Protein AF-A0A847LFE9-F1 (afdb_monomer_lite)

Structure (mmCIF, N/CA/C/O backbone):
data_AF-A0A847LFE9-F1
#
_entry.id   AF-A0A847LFE9-F1
#
loop_
_atom_site.group_PDB
_atom_site.id
_atom_site.type_symbol
_atom_site.label_atom_id
_atom_site.label_alt_id
_atom_site.label_comp_id
_atom_site.label_asym_id
_atom_site.label_entity_id
_atom_site.label_seq_id
_atom_site.pdbx_PDB_ins_code
_atom_site.Cartn_x
_atom_site.Cartn_y
_atom_site.Cartn_z
_atom_site.occupancy
_atom_site.B_iso_or_equiv
_atom_site.auth_seq_id
_atom_site.auth_comp_id
_atom_site.auth_asym_id
_atom_site.auth_atom_id
_atom_site.pdbx_PDB_model_num
ATOM 1 N N . MET A 1 1 ? 25.360 35.046 -29.224 1.00 45.38 1 MET A N 1
ATOM 2 C CA . MET A 1 1 ? 24.761 33.710 -29.400 1.00 45.38 1 MET A CA 1
ATOM 3 C C . MET A 1 1 ? 24.625 33.115 -28.006 1.00 45.38 1 MET A C 1
ATOM 5 O O . MET A 1 1 ? 25.664 32.892 -27.400 1.00 45.38 1 MET A O 1
ATOM 9 N N . PRO A 1 2 ? 23.419 32.996 -27.431 1.00 43.16 2 PRO A N 1
ATOM 10 C CA . PRO A 1 2 ? 23.241 32.306 -26.155 1.00 43.16 2 PRO A CA 1
ATOM 11 C C . PRO A 1 2 ? 23.608 30.826 -26.334 1.00 43.16 2 PRO A C 1
ATOM 13 O O . PRO A 1 2 ? 23.068 30.164 -27.219 1.00 43.16 2 PRO A O 1
ATOM 16 N N . GLU A 1 3 ? 24.566 30.335 -25.546 1.00 47.41 3 GLU A N 1
ATOM 17 C CA . GLU A 1 3 ? 24.909 28.914 -25.473 1.00 47.41 3 GLU A CA 1
ATOM 18 C C . 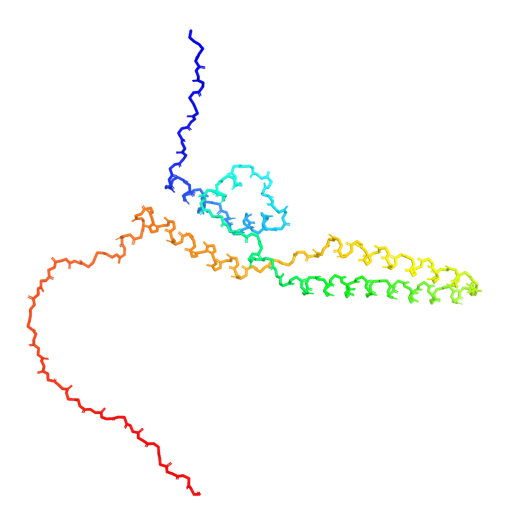GLU A 1 3 ? 23.677 28.139 -25.002 1.00 47.41 3 GLU A C 1
ATOM 20 O O . GLU A 1 3 ? 23.186 28.332 -23.891 1.00 47.41 3 GLU A O 1
ATOM 25 N N . VAL A 1 4 ? 23.144 27.283 -25.872 1.00 59.62 4 VAL A N 1
ATOM 26 C CA . VAL A 1 4 ? 22.166 26.272 -25.474 1.00 59.62 4 VAL A CA 1
ATOM 27 C C . VAL A 1 4 ? 22.927 25.283 -24.590 1.00 59.62 4 VAL A C 1
ATOM 29 O O . VAL A 1 4 ? 23.891 24.693 -25.085 1.00 59.62 4 VAL A O 1
ATOM 32 N N . PRO A 1 5 ? 22.554 25.089 -23.310 1.00 52.69 5 PRO A N 1
ATOM 33 C CA . PRO A 1 5 ? 23.187 24.076 -22.482 1.00 52.69 5 PRO A CA 1
ATOM 34 C C . PRO A 1 5 ? 22.999 22.730 -23.175 1.00 52.69 5 PRO A C 1
ATOM 36 O O . PRO A 1 5 ? 21.869 22.281 -23.377 1.00 52.69 5 PRO A O 1
ATOM 39 N N . SER A 1 6 ? 24.101 22.115 -23.598 1.00 51.09 6 SER A N 1
ATOM 40 C CA . SER A 1 6 ? 24.098 20.767 -24.147 1.00 51.09 6 SER A CA 1
ATOM 41 C C . SER A 1 6 ? 23.553 19.836 -23.070 1.00 51.09 6 SER A C 1
ATOM 43 O O . SER A 1 6 ? 24.239 19.569 -22.080 1.00 51.09 6 SER A O 1
ATOM 45 N N . LEU A 1 7 ? 22.307 19.381 -23.234 1.00 54.94 7 LEU A N 1
ATOM 46 C CA . LEU A 1 7 ? 21.778 18.283 -22.435 1.00 54.94 7 LEU A CA 1
ATOM 47 C C . LEU A 1 7 ? 22.801 17.137 -22.511 1.00 54.94 7 LEU A C 1
ATOM 49 O O . LEU A 1 7 ? 23.246 16.821 -23.621 1.00 54.94 7 LEU A O 1
ATOM 53 N N . PRO A 1 8 ? 23.198 16.530 -21.378 1.00 58.72 8 PRO A N 1
ATOM 54 C CA . PRO A 1 8 ? 24.054 15.356 -21.422 1.00 58.72 8 PRO A CA 1
ATOM 55 C C . PRO A 1 8 ? 23.403 14.298 -22.326 1.00 58.72 8 PRO A C 1
ATOM 57 O O . PRO A 1 8 ? 22.168 14.197 -22.350 1.00 58.72 8 PRO A O 1
ATOM 60 N N . PRO A 1 9 ? 24.201 13.548 -23.109 1.00 60.94 9 PRO A N 1
ATOM 61 C CA . PRO A 1 9 ? 23.669 12.536 -24.009 1.00 60.94 9 PRO A CA 1
ATOM 62 C C . PRO A 1 9 ? 22.770 11.572 -23.225 1.00 60.94 9 PRO A C 1
ATOM 64 O O . PRO A 1 9 ? 23.073 11.264 -22.067 1.00 60.94 9 PRO A O 1
ATOM 67 N N . PRO A 1 10 ? 21.648 11.118 -23.814 1.00 63.31 10 PRO A N 1
ATOM 68 C CA . PRO A 1 10 ? 20.793 10.152 -23.147 1.00 63.31 10 PRO A CA 1
ATOM 69 C C . PRO A 1 10 ? 21.637 8.918 -22.789 1.00 63.31 10 PRO A C 1
ATOM 71 O O . PRO A 1 10 ? 22.383 8.440 -23.647 1.00 63.31 10 PRO A O 1
ATOM 74 N N . PRO A 1 11 ? 21.551 8.423 -21.542 1.00 70.19 11 PRO A N 1
ATOM 75 C CA . PRO A 1 11 ? 22.360 7.300 -21.089 1.00 70.19 11 PRO A CA 1
ATOM 76 C C . PRO A 1 11 ? 22.128 6.079 -21.979 1.00 70.19 11 PRO A C 1
ATOM 78 O O . PRO A 1 11 ? 21.010 5.817 -22.450 1.00 70.19 11 PRO A O 1
ATOM 81 N N . THR A 1 12 ? 23.212 5.357 -22.243 1.00 77.50 12 THR A N 1
ATOM 82 C CA . THR A 1 12 ? 23.190 4.204 -23.139 1.00 77.50 12 THR A CA 1
ATOM 83 C C . THR A 1 12 ? 22.485 3.017 -22.481 1.00 77.50 12 THR A C 1
ATOM 85 O O . THR A 1 12 ? 22.328 2.940 -21.262 1.00 77.50 12 THR A O 1
ATOM 88 N N . LEU A 1 13 ? 22.007 2.075 -23.297 1.00 74.12 13 LEU A N 1
ATOM 89 C CA . LEU A 1 13 ? 21.271 0.907 -22.807 1.00 74.12 13 LEU A CA 1
ATOM 90 C C . LEU A 1 13 ? 22.132 0.014 -21.892 1.00 74.12 13 LEU A C 1
ATOM 92 O O . LEU A 1 13 ? 21.609 -0.552 -20.938 1.00 74.12 13 LEU A O 1
ATOM 96 N N . GLU A 1 14 ? 23.439 -0.067 -22.144 1.00 76.56 14 GLU A N 1
ATOM 97 C CA . GLU A 1 14 ? 24.395 -0.825 -21.326 1.00 76.56 14 GLU A CA 1
ATOM 98 C C . GLU A 1 14 ? 24.619 -0.179 -19.951 1.00 76.56 14 GLU A C 1
ATOM 100 O O . GLU A 1 14 ? 24.568 -0.866 -18.931 1.00 76.56 14 GLU A O 1
ATOM 105 N N . GLU A 1 15 ? 24.787 1.146 -19.901 1.00 79.06 15 GLU A N 1
ATOM 106 C CA . GLU A 1 15 ? 24.917 1.902 -18.646 1.00 79.06 15 GLU A CA 1
ATOM 107 C C . GLU A 1 15 ? 23.646 1.809 -17.795 1.00 79.06 15 GLU A C 1
ATOM 109 O O . GLU A 1 15 ? 23.714 1.634 -16.576 1.00 79.06 15 GLU A O 1
ATOM 114 N N . ASP A 1 16 ? 22.477 1.890 -18.434 1.00 79.81 16 ASP A N 1
ATOM 115 C CA . ASP A 1 16 ? 21.188 1.732 -17.767 1.00 79.81 16 ASP A CA 1
ATOM 116 C C . ASP A 1 16 ? 21.010 0.314 -17.200 1.00 79.81 16 ASP A C 1
ATOM 118 O O . ASP A 1 16 ? 20.486 0.148 -16.098 1.00 79.81 16 ASP A O 1
ATOM 122 N N . LEU A 1 17 ? 21.464 -0.712 -17.926 1.00 78.25 17 LEU A N 1
ATOM 123 C CA . LEU A 1 17 ? 21.388 -2.105 -17.490 1.00 78.25 17 LEU A CA 1
ATOM 124 C C . LEU A 1 17 ? 22.340 -2.378 -16.322 1.00 78.25 17 LEU A C 1
ATOM 126 O O . LEU A 1 17 ? 21.922 -2.967 -15.328 1.00 78.25 17 LEU A O 1
ATOM 130 N N . ALA A 1 18 ? 23.572 -1.869 -16.385 1.00 80.38 18 ALA A N 1
ATOM 131 C CA . ALA A 1 18 ? 24.524 -1.948 -15.280 1.00 80.38 18 ALA A CA 1
ATOM 132 C C . ALA A 1 18 ? 23.988 -1.250 -14.016 1.00 80.38 18 ALA A C 1
ATOM 134 O O . ALA A 1 18 ? 24.121 -1.774 -12.910 1.00 80.38 18 ALA A O 1
ATOM 135 N N . ARG A 1 19 ? 23.313 -0.099 -14.165 1.00 80.00 19 ARG A N 1
ATOM 136 C CA . ARG A 1 19 ? 22.630 0.583 -13.051 1.00 80.00 19 ARG A CA 1
ATOM 137 C C . ARG A 1 19 ? 21.441 -0.215 -12.509 1.00 80.00 19 ARG A C 1
ATOM 139 O O . ARG A 1 19 ? 21.256 -0.253 -11.295 1.00 80.00 19 ARG A O 1
ATOM 146 N N . LEU A 1 20 ? 20.654 -0.861 -13.372 1.00 78.94 20 LEU A N 1
ATOM 147 C CA . LEU A 1 20 ? 19.542 -1.730 -12.961 1.00 78.94 20 LEU A CA 1
ATOM 148 C C . LEU A 1 20 ? 20.015 -2.988 -12.221 1.00 78.94 20 LEU A C 1
ATOM 150 O O . LEU A 1 20 ? 19.314 -3.444 -11.325 1.00 78.94 20 LEU A O 1
ATOM 154 N N . GLU A 1 21 ? 21.177 -3.539 -12.575 1.00 78.44 21 GLU A N 1
ATOM 155 C CA . GLU A 1 21 ? 21.778 -4.691 -11.890 1.00 78.44 21 GLU A CA 1
ATOM 156 C C . GLU A 1 21 ? 22.463 -4.313 -10.575 1.00 78.44 21 GLU A C 1
ATOM 158 O O . GLU A 1 21 ? 22.389 -5.063 -9.603 1.00 78.44 21 GLU A O 1
ATOM 163 N N . ALA A 1 22 ? 23.112 -3.146 -10.528 1.00 81.75 22 ALA A N 1
ATOM 164 C CA . ALA A 1 22 ? 23.725 -2.621 -9.311 1.00 81.75 22 ALA A CA 1
ATOM 165 C C . ALA A 1 22 ? 22.678 -2.219 -8.257 1.00 81.75 22 ALA A C 1
ATOM 167 O O . ALA A 1 22 ? 22.953 -2.235 -7.056 1.00 81.75 22 ALA A O 1
ATOM 168 N N . MET A 1 23 ? 21.474 -1.855 -8.699 1.00 82.56 23 MET A N 1
ATOM 169 C CA . MET A 1 23 ? 20.348 -1.502 -7.843 1.00 82.56 23 MET A CA 1
ATOM 170 C C . MET A 1 23 ? 19.446 -2.714 -7.575 1.00 82.56 23 MET A C 1
ATOM 172 O O . MET A 1 23 ? 19.260 -3.590 -8.414 1.00 82.56 23 MET A O 1
ATOM 176 N N . ASN A 1 24 ? 18.775 -2.732 -6.420 1.00 83.69 24 ASN A N 1
ATOM 177 C CA . ASN A 1 24 ? 17.678 -3.670 -6.185 1.00 83.69 24 ASN A CA 1
ATOM 178 C C . ASN A 1 24 ? 16.418 -3.233 -6.961 1.00 83.69 24 ASN A C 1
ATOM 180 O O . ASN A 1 24 ? 15.494 -2.631 -6.404 1.00 83.69 24 ASN A O 1
ATOM 184 N N . TRP A 1 25 ? 16.400 -3.516 -8.266 1.00 82.25 25 TRP A N 1
ATOM 185 C CA . TRP A 1 25 ? 15.315 -3.159 -9.187 1.00 82.25 25 TRP A CA 1
ATOM 186 C C . TRP A 1 25 ? 13.946 -3.675 -8.725 1.00 82.25 25 TRP A C 1
ATOM 188 O O . TRP A 1 25 ? 12.936 -3.003 -8.945 1.00 82.25 25 TRP A O 1
ATOM 198 N N . PHE A 1 26 ? 13.897 -4.830 -8.050 1.00 83.12 26 PHE A N 1
ATOM 199 C CA . PHE A 1 26 ? 12.657 -5.415 -7.547 1.00 83.12 26 PHE A CA 1
ATOM 200 C C . PHE A 1 26 ? 12.054 -4.546 -6.440 1.00 83.12 26 PHE A C 1
ATOM 202 O O . PHE A 1 26 ? 10.904 -4.122 -6.545 1.00 83.12 26 PHE A O 1
ATOM 209 N N . GLN A 1 27 ? 12.848 -4.195 -5.423 1.00 81.25 27 GLN A N 1
ATOM 210 C CA . GLN A 1 27 ? 12.408 -3.302 -4.346 1.00 81.25 27 GLN A CA 1
ATOM 211 C C . GLN A 1 27 ? 11.997 -1.923 -4.877 1.00 81.25 27 GLN A C 1
ATOM 213 O O . GLN A 1 27 ? 10.944 -1.407 -4.498 1.00 81.25 27 GLN A O 1
ATOM 218 N N . ALA A 1 28 ? 12.769 -1.355 -5.806 1.00 81.69 28 ALA A N 1
ATOM 219 C CA . ALA A 1 28 ? 12.431 -0.080 -6.437 1.00 81.69 28 ALA A CA 1
ATOM 220 C C . ALA A 1 28 ? 11.088 -0.154 -7.197 1.00 81.69 28 ALA A C 1
ATOM 222 O O . ALA A 1 28 ? 10.232 0.723 -7.063 1.00 81.69 28 ALA A O 1
ATOM 223 N N . SER A 1 29 ? 10.843 -1.254 -7.914 1.00 81.25 29 SER A N 1
ATOM 224 C CA . SER A 1 29 ? 9.580 -1.493 -8.623 1.00 81.25 29 SER A CA 1
ATOM 225 C C . SER A 1 29 ? 8.398 -1.665 -7.662 1.00 81.25 29 SER A C 1
ATOM 227 O O . SER A 1 29 ? 7.328 -1.102 -7.894 1.00 81.25 29 SER A O 1
ATOM 229 N N . VAL A 1 30 ? 8.583 -2.366 -6.536 1.00 81.38 30 VAL A N 1
ATOM 230 C CA . VAL A 1 30 ? 7.554 -2.501 -5.487 1.00 81.38 30 VAL A CA 1
ATOM 231 C C . VAL A 1 30 ? 7.195 -1.137 -4.895 1.00 81.38 30 VAL A C 1
ATOM 233 O O . VAL A 1 30 ? 6.012 -0.830 -4.726 1.00 81.38 30 VAL A O 1
ATOM 236 N N . ILE A 1 31 ? 8.189 -0.293 -4.602 1.00 82.25 31 ILE A N 1
ATOM 237 C CA . ILE A 1 31 ? 7.968 1.057 -4.064 1.00 82.25 31 ILE A CA 1
ATOM 238 C C . ILE A 1 31 ? 7.179 1.908 -5.064 1.00 82.25 31 ILE A C 1
ATOM 240 O O . ILE A 1 31 ? 6.180 2.524 -4.676 1.00 82.25 31 ILE A O 1
ATOM 244 N N . ARG A 1 32 ? 7.571 1.883 -6.345 1.00 81.69 32 ARG A N 1
ATOM 245 C CA . ARG A 1 32 ? 6.864 2.564 -7.440 1.00 81.69 32 ARG A CA 1
ATOM 246 C C . ARG A 1 32 ? 5.413 2.092 -7.539 1.00 81.69 32 ARG A C 1
ATOM 248 O O . ARG A 1 32 ? 4.504 2.911 -7.597 1.00 81.69 32 ARG A O 1
ATOM 255 N N . ILE A 1 33 ? 5.154 0.788 -7.440 1.00 80.69 33 ILE A N 1
ATOM 256 C CA . ILE A 1 33 ? 3.791 0.241 -7.519 1.00 80.69 33 ILE A CA 1
ATOM 257 C C . ILE A 1 33 ? 2.948 0.591 -6.286 1.00 80.69 33 ILE A C 1
ATOM 259 O O . ILE A 1 33 ? 1.749 0.859 -6.406 1.00 80.69 33 ILE A O 1
ATOM 263 N N . ARG A 1 34 ? 3.540 0.638 -5.088 1.00 76.12 34 ARG A N 1
ATOM 264 C CA . ARG A 1 34 ? 2.814 1.022 -3.866 1.00 76.12 34 ARG A CA 1
ATOM 265 C C . ARG A 1 34 ? 2.468 2.509 -3.854 1.00 76.12 34 ARG A C 1
ATOM 267 O O . ARG A 1 34 ? 1.328 2.853 -3.548 1.00 76.12 34 ARG A O 1
ATOM 274 N N . ARG A 1 35 ? 3.418 3.378 -4.208 1.00 75.69 35 ARG A N 1
ATOM 275 C CA . ARG A 1 35 ? 3.274 4.842 -4.111 1.00 75.69 35 ARG A CA 1
ATOM 276 C C . ARG A 1 35 ? 2.788 5.521 -5.391 1.00 75.69 35 ARG A C 1
ATOM 278 O O . ARG A 1 35 ? 2.354 6.662 -5.332 1.00 75.69 35 ARG A O 1
ATOM 285 N N . GLY A 1 36 ? 2.831 4.833 -6.526 1.00 75.75 36 GLY A N 1
ATOM 286 C CA . GLY A 1 36 ? 2.557 5.386 -7.854 1.00 75.75 36 GLY A CA 1
ATOM 287 C C . GLY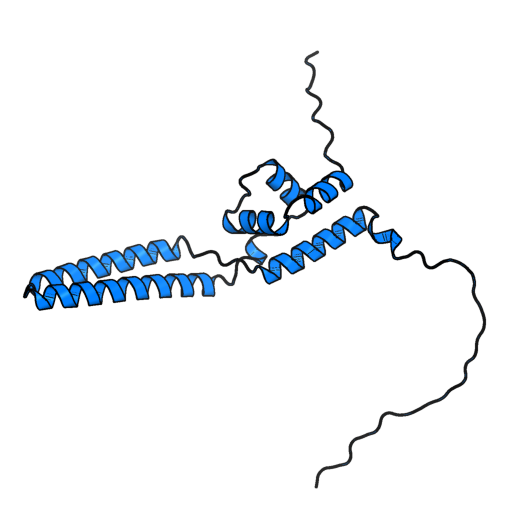 A 1 36 ? 3.792 5.995 -8.527 1.00 75.75 36 GLY A C 1
ATOM 288 O O . GLY A 1 36 ? 3.883 5.932 -9.746 1.00 75.75 36 GLY A O 1
ATOM 289 N N . VAL A 1 37 ? 4.741 6.530 -7.751 1.00 79.94 37 VAL A N 1
ATOM 290 C CA . VAL A 1 37 ? 6.001 7.125 -8.230 1.00 79.94 37 VAL A CA 1
ATOM 291 C C . VAL A 1 37 ? 7.125 6.764 -7.258 1.00 79.94 37 VAL A C 1
ATOM 293 O O . VAL A 1 37 ? 6.910 6.737 -6.039 1.00 79.94 37 VAL A O 1
ATOM 296 N N . HIS A 1 38 ? 8.317 6.465 -7.775 1.00 82.12 38 HIS A N 1
ATOM 297 C CA . HIS A 1 38 ? 9.496 6.257 -6.943 1.00 82.12 38 HIS A CA 1
ATOM 298 C C . HIS A 1 38 ? 9.985 7.595 -6.342 1.00 82.12 38 HIS A C 1
ATOM 300 O O . HIS A 1 38 ? 10.020 8.603 -7.042 1.00 82.12 38 HIS A O 1
ATOM 306 N N . PRO A 1 39 ? 10.365 7.653 -5.048 1.00 78.69 39 PRO A N 1
ATOM 307 C CA . PRO A 1 39 ? 10.792 8.902 -4.403 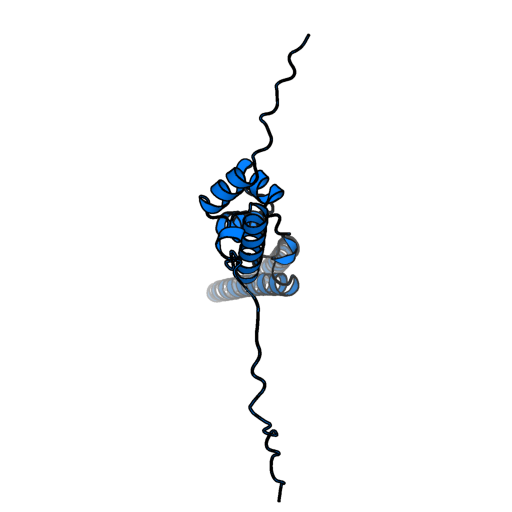1.00 78.69 39 PRO A CA 1
ATOM 308 C C . PRO A 1 39 ? 12.091 9.489 -4.975 1.00 78.69 39 PRO A C 1
ATOM 310 O O . PRO A 1 39 ? 12.337 10.681 -4.826 1.00 78.69 39 PRO A O 1
ATOM 313 N N . ASP A 1 40 ? 12.913 8.652 -5.604 1.00 83.62 40 ASP A N 1
ATOM 314 C CA . ASP A 1 40 ? 14.128 9.069 -6.301 1.00 83.62 40 ASP A CA 1
ATOM 315 C C . ASP A 1 40 ? 13.829 9.277 -7.801 1.00 83.62 40 ASP A C 1
ATOM 317 O O . ASP A 1 40 ? 13.436 8.307 -8.467 1.00 83.62 40 ASP A O 1
ATOM 321 N N . PRO A 1 41 ? 14.006 10.502 -8.336 1.00 81.38 41 PRO A N 1
ATOM 322 C CA . PRO A 1 41 ? 13.697 10.828 -9.725 1.00 81.38 41 PRO A CA 1
ATOM 323 C C . PRO A 1 41 ? 14.638 10.160 -10.734 1.00 81.38 41 PRO A C 1
ATOM 325 O O . PRO A 1 41 ? 14.220 9.908 -11.864 1.00 81.38 41 PRO A O 1
ATOM 328 N N . GLU A 1 42 ? 15.884 9.847 -10.363 1.00 81.56 42 GLU A N 1
ATOM 329 C CA . GLU A 1 42 ? 16.818 9.162 -11.263 1.00 81.56 42 GLU A CA 1
ATOM 330 C C . GLU A 1 42 ? 16.412 7.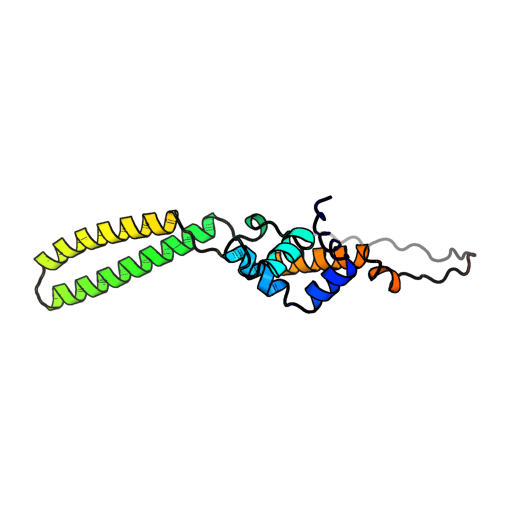700 -11.450 1.00 81.56 42 GLU A C 1
ATOM 332 O O . GLU A 1 42 ? 16.402 7.183 -12.570 1.00 81.56 42 GLU A O 1
ATOM 337 N N . ILE A 1 43 ? 16.006 7.056 -10.354 1.00 79.75 43 ILE A N 1
ATOM 338 C CA . ILE A 1 43 ? 15.491 5.685 -10.355 1.00 79.75 43 ILE A CA 1
ATOM 339 C C . ILE A 1 43 ? 14.147 5.619 -11.085 1.00 79.75 43 ILE A C 1
ATOM 341 O O . ILE A 1 43 ? 13.940 4.713 -11.889 1.00 79.75 43 ILE A O 1
ATOM 345 N N . GLU A 1 44 ? 13.249 6.585 -10.864 1.00 82.19 44 GLU A N 1
ATOM 346 C CA . GLU A 1 44 ? 11.981 6.659 -11.599 1.00 82.19 44 GLU A CA 1
ATOM 347 C C . GLU A 1 44 ? 12.224 6.812 -13.103 1.00 82.19 44 GLU A C 1
ATOM 349 O O . GLU A 1 44 ? 11.614 6.097 -13.893 1.00 82.19 44 GLU A O 1
ATOM 354 N N . ALA A 1 45 ? 13.146 7.690 -13.514 1.00 83.19 45 ALA A N 1
ATOM 355 C CA . ALA A 1 45 ? 13.482 7.875 -14.922 1.00 83.19 45 ALA A CA 1
ATOM 356 C C . ALA A 1 45 ? 14.094 6.607 -15.542 1.00 83.19 45 ALA A C 1
ATOM 358 O O . ALA A 1 45 ? 13.775 6.263 -16.680 1.00 83.19 45 ALA A O 1
ATOM 359 N N . LEU A 1 46 ? 14.949 5.893 -14.804 1.00 82.25 46 LEU A N 1
ATOM 360 C CA . LEU A 1 46 ? 15.532 4.621 -15.235 1.00 82.25 46 LEU A CA 1
ATOM 361 C C . LEU A 1 46 ? 14.455 3.535 -15.405 1.00 82.25 46 LEU A C 1
ATOM 363 O O . LEU A 1 46 ? 14.385 2.892 -16.456 1.00 82.25 46 LEU A O 1
ATOM 367 N N . LEU A 1 47 ? 13.584 3.370 -14.404 1.00 83.56 47 LEU A N 1
ATOM 368 C CA . LEU A 1 47 ? 12.469 2.421 -14.434 1.00 83.56 47 LEU A CA 1
ATOM 369 C C . LEU A 1 47 ? 11.484 2.767 -15.556 1.00 83.56 47 LEU A C 1
ATOM 371 O O . LEU A 1 47 ? 11.143 1.895 -16.342 1.00 83.56 47 LEU A O 1
ATOM 375 N N . ALA A 1 48 ? 11.088 4.029 -15.713 1.00 83.00 48 ALA A N 1
ATOM 376 C CA . ALA A 1 48 ? 10.167 4.451 -16.768 1.00 83.00 48 ALA A CA 1
ATOM 377 C C . ALA A 1 48 ? 10.740 4.257 -18.185 1.00 83.00 48 ALA A C 1
ATOM 379 O O . ALA A 1 48 ? 9.993 3.974 -19.117 1.00 83.00 48 ALA A O 1
ATOM 380 N N . ARG A 1 49 ? 12.063 4.383 -18.376 1.00 81.00 49 ARG A N 1
ATOM 381 C CA . ARG A 1 49 ? 12.697 4.188 -19.695 1.00 81.00 49 ARG A CA 1
ATOM 382 C C . ARG A 1 49 ? 12.945 2.730 -20.067 1.00 81.00 49 ARG A C 1
ATOM 384 O O . ARG A 1 49 ? 13.020 2.428 -21.260 1.00 81.00 49 ARG A O 1
ATOM 391 N N . ARG A 1 50 ? 13.214 1.863 -19.088 1.00 81.19 50 ARG A N 1
ATOM 392 C CA . ARG A 1 50 ? 13.738 0.507 -19.340 1.00 81.19 50 ARG A CA 1
ATOM 393 C C . ARG A 1 50 ? 12.891 -0.599 -18.730 1.00 81.19 50 ARG A C 1
ATOM 395 O O . ARG A 1 50 ? 12.824 -1.672 -19.308 1.00 81.19 50 ARG A O 1
ATOM 402 N N . LEU A 1 51 ? 12.231 -0.341 -17.608 1.00 78.56 51 LEU A N 1
ATOM 403 C CA . LEU A 1 51 ? 11.465 -1.325 -16.848 1.00 78.56 51 LEU A CA 1
ATOM 404 C C . LEU A 1 51 ? 10.062 -0.783 -16.532 1.00 78.56 51 LEU A C 1
ATOM 406 O O . LEU A 1 51 ? 9.668 -0.649 -15.367 1.00 78.56 51 LEU A O 1
ATOM 410 N N . ASP A 1 52 ? 9.315 -0.423 -17.581 1.00 79.50 52 ASP A N 1
ATOM 411 C CA . ASP A 1 52 ? 7.991 0.173 -17.418 1.00 79.50 52 ASP A CA 1
ATOM 412 C C . ASP A 1 52 ? 6.926 -0.899 -17.169 1.00 79.50 52 ASP A C 1
ATOM 414 O O . ASP A 1 52 ? 6.259 -1.413 -18.067 1.00 79.50 52 ASP A O 1
ATOM 418 N N . LEU A 1 53 ? 6.828 -1.289 -15.902 1.00 79.12 53 LEU A N 1
ATOM 419 C CA . LEU A 1 53 ? 5.878 -2.274 -15.410 1.00 79.12 53 LEU A CA 1
ATOM 420 C C . LEU A 1 53 ? 4.576 -1.552 -15.017 1.00 79.12 53 LEU A C 1
ATOM 422 O O . LEU A 1 53 ? 4.558 -0.842 -14.006 1.00 79.12 53 LEU A O 1
ATOM 426 N N . PRO A 1 54 ? 3.473 -1.715 -15.776 1.00 76.25 54 PRO A N 1
ATOM 427 C CA . PRO A 1 54 ? 2.238 -0.985 -15.519 1.00 76.25 54 PRO A CA 1
ATOM 428 C C . PRO A 1 54 ? 1.637 -1.398 -14.176 1.00 76.25 54 PRO A C 1
ATOM 430 O O . PRO A 1 54 ? 1.377 -2.577 -13.920 1.00 76.25 54 PRO A O 1
ATOM 433 N N . ARG A 1 55 ? 1.370 -0.403 -13.327 1.00 72.38 55 ARG A N 1
ATOM 434 C CA . ARG A 1 55 ? 0.874 -0.584 -11.956 1.00 72.38 55 ARG A CA 1
ATOM 435 C C . ARG A 1 55 ? -0.397 -1.433 -11.891 1.00 72.38 55 ARG A C 1
ATOM 437 O O . ARG A 1 55 ? -0.568 -2.211 -10.959 1.00 72.38 55 ARG A O 1
ATOM 444 N N . ASP A 1 56 ? -1.292 -1.281 -12.860 1.00 70.50 56 ASP A N 1
ATOM 445 C CA . ASP A 1 56 ? -2.609 -1.931 -12.867 1.00 70.50 56 ASP A CA 1
ATOM 446 C C . ASP A 1 56 ? -2.525 -3.449 -13.032 1.00 70.50 56 ASP A C 1
ATOM 448 O O . ASP A 1 56 ? -3.412 -4.168 -12.582 1.00 70.50 56 ASP A O 1
ATOM 452 N N . ARG A 1 57 ? -1.428 -3.950 -13.614 1.00 73.31 57 ARG A N 1
ATOM 453 C CA . ARG A 1 57 ? -1.200 -5.385 -13.809 1.00 73.31 57 ARG A CA 1
ATOM 454 C C . ARG A 1 57 ? -0.768 -6.101 -12.527 1.00 73.31 57 ARG A C 1
ATOM 456 O O . ARG A 1 57 ? -1.007 -7.296 -12.399 1.00 73.31 57 ARG A O 1
ATOM 463 N N . PHE A 1 58 ? -0.129 -5.382 -11.604 1.00 72.50 58 PHE A N 1
ATOM 464 C CA . PHE A 1 58 ? 0.468 -5.945 -10.382 1.00 72.50 58 PHE A CA 1
ATOM 465 C C . PHE A 1 58 ? -0.269 -5.537 -9.106 1.00 72.50 58 PHE A C 1
ATOM 467 O O . PHE A 1 58 ? 0.080 -5.978 -8.011 1.00 72.50 58 PHE A O 1
ATOM 474 N N . GLN A 1 59 ? -1.293 -4.691 -9.225 1.00 71.06 59 GLN A N 1
ATOM 475 C CA . GLN A 1 59 ? -2.256 -4.488 -8.155 1.00 71.06 59 GLN A CA 1
ATOM 476 C C . GLN A 1 59 ? -3.145 -5.733 -8.080 1.00 71.06 59 GLN A C 1
ATOM 478 O O . GLN A 1 59 ? -3.798 -6.092 -9.057 1.00 71.06 59 GLN A O 1
ATOM 483 N N . GLY A 1 60 ? -3.166 -6.396 -6.921 1.00 65.62 60 GLY A N 1
ATOM 484 C CA . GLY A 1 60 ? -4.030 -7.554 -6.696 1.00 65.62 60 GLY A CA 1
ATOM 485 C C . GLY A 1 60 ? -5.507 -7.231 -6.984 1.00 65.62 60 GLY A C 1
ATOM 486 O O . GLY A 1 60 ? -5.886 -6.051 -6.979 1.00 65.62 60 GLY A O 1
ATOM 487 N N . PRO A 1 61 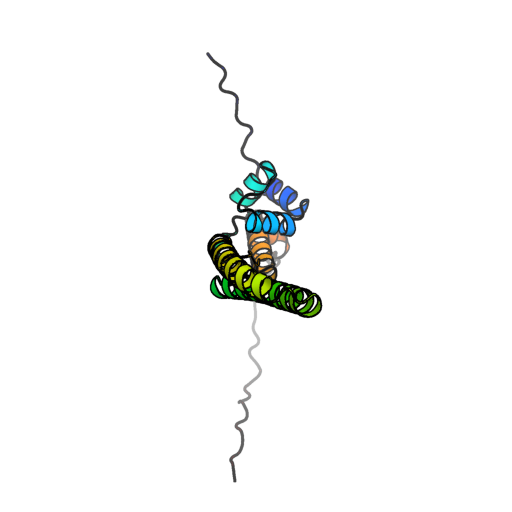? -6.359 -8.251 -7.211 1.00 74.06 61 PRO A N 1
ATOM 488 C CA . PRO A 1 61 ? -7.740 -8.055 -7.638 1.00 74.06 61 PRO A CA 1
ATOM 489 C C . PRO A 1 61 ? -8.462 -7.012 -6.785 1.00 74.06 61 PRO A C 1
ATOM 491 O O . PRO A 1 61 ? -8.509 -7.120 -5.558 1.00 74.06 61 PRO A O 1
ATOM 494 N N . ILE A 1 62 ? -9.038 -6.008 -7.448 1.00 67.94 62 ILE A N 1
ATOM 495 C CA . ILE A 1 62 ? -9.677 -4.849 -6.807 1.00 67.94 62 ILE A CA 1
ATOM 496 C C . ILE A 1 62 ? -10.693 -5.296 -5.742 1.00 67.94 62 ILE A C 1
ATOM 498 O O . ILE A 1 62 ? -10.707 -4.768 -4.631 1.00 67.94 62 ILE A O 1
ATOM 502 N N . ALA A 1 63 ? -11.474 -6.339 -6.037 1.00 66.81 63 ALA A N 1
ATOM 503 C CA . ALA A 1 63 ? -12.450 -6.910 -5.112 1.00 66.81 63 ALA A CA 1
ATOM 504 C C . ALA A 1 63 ? -11.826 -7.440 -3.806 1.00 66.81 63 ALA A C 1
ATOM 506 O O . ALA A 1 63 ? -12.384 -7.227 -2.733 1.00 66.81 63 ALA A O 1
ATOM 507 N N . ILE A 1 64 ? -10.651 -8.078 -3.869 1.00 72.50 64 ILE A N 1
ATOM 508 C CA . ILE A 1 64 ? -9.961 -8.621 -2.685 1.00 72.50 64 ILE A CA 1
ATOM 509 C C . ILE A 1 64 ? -9.454 -7.483 -1.795 1.00 72.50 64 ILE A C 1
ATOM 511 O O . ILE A 1 64 ? -9.553 -7.563 -0.572 1.00 72.50 64 ILE A O 1
ATOM 515 N N . ARG A 1 65 ? -8.968 -6.391 -2.397 1.00 72.12 65 ARG A N 1
ATOM 516 C CA . ARG A 1 65 ? -8.505 -5.200 -1.668 1.00 72.12 65 ARG A CA 1
ATOM 517 C C . ARG A 1 65 ? -9.637 -4.558 -0.867 1.00 72.12 65 ARG A C 1
ATOM 519 O O . ARG A 1 65 ? -9.468 -4.268 0.319 1.00 72.12 65 ARG A O 1
ATOM 526 N N . TYR A 1 66 ? -10.803 -4.396 -1.493 1.00 72.69 66 TYR A N 1
ATOM 527 C CA . TYR A 1 66 ? -11.999 -3.888 -0.824 1.00 72.69 66 TYR A CA 1
ATOM 528 C C . TYR A 1 66 ? -12.499 -4.829 0.265 1.00 72.69 66 TYR A C 1
ATOM 530 O O . TYR A 1 66 ? -12.751 -4.374 1.377 1.00 72.69 66 TYR A O 1
ATOM 538 N N . LEU A 1 67 ? -12.584 -6.132 -0.016 1.00 79.56 67 LEU A N 1
ATOM 539 C CA . LEU A 1 67 ? -13.053 -7.114 0.959 1.00 79.56 67 LEU A CA 1
ATOM 540 C C . LEU A 1 67 ? -12.145 -7.163 2.193 1.00 79.56 67 LEU A C 1
ATOM 542 O O . LEU A 1 67 ? -12.635 -7.165 3.317 1.00 79.56 67 LEU A O 1
ATOM 546 N N . SER A 1 68 ? -10.826 -7.138 1.987 1.00 77.94 68 SER A N 1
ATOM 547 C CA . SER A 1 68 ? -9.837 -7.092 3.065 1.00 77.94 68 SER A CA 1
ATOM 548 C C . SER A 1 68 ? -9.969 -5.824 3.908 1.00 77.94 68 SER A C 1
ATOM 550 O O . SER A 1 68 ? -9.989 -5.905 5.135 1.00 77.94 68 SER A O 1
ATOM 552 N N . THR A 1 69 ? -10.102 -4.663 3.263 1.00 78.19 69 THR A N 1
ATOM 553 C CA . THR A 1 69 ? -10.201 -3.383 3.976 1.00 78.19 69 THR A CA 1
ATOM 554 C C . THR A 1 69 ? -11.521 -3.304 4.752 1.00 78.19 69 THR A C 1
ATOM 556 O O . THR A 1 69 ? -11.534 -2.910 5.916 1.00 78.19 69 THR A O 1
ATOM 559 N N . LEU A 1 70 ? -12.624 -3.767 4.154 1.00 80.69 70 LEU A N 1
ATOM 560 C CA . LEU A 1 70 ? -13.939 -3.826 4.791 1.00 80.69 70 LEU A CA 1
ATOM 561 C C . LEU A 1 70 ? -13.939 -4.779 5.991 1.00 80.69 70 LEU A C 1
ATOM 563 O O . LEU A 1 70 ? -14.401 -4.403 7.066 1.00 80.69 70 LEU A O 1
ATOM 567 N N . ALA A 1 71 ? -13.367 -5.977 5.841 1.00 81.31 71 ALA A N 1
ATOM 568 C CA . ALA A 1 71 ? -13.245 -6.941 6.931 1.00 81.31 71 ALA A CA 1
ATOM 569 C C . ALA A 1 71 ? -12.459 -6.364 8.118 1.00 81.31 71 ALA A C 1
ATOM 571 O O . ALA A 1 71 ? -12.848 -6.560 9.270 1.00 81.31 71 ALA A O 1
ATOM 572 N N . TRP A 1 72 ? -11.392 -5.608 7.848 1.00 81.44 72 TRP A N 1
ATOM 573 C CA . TRP A 1 72 ? -10.584 -4.975 8.888 1.00 81.44 72 TRP A CA 1
ATOM 574 C C . TRP A 1 72 ? -11.364 -3.893 9.647 1.00 81.44 72 TRP A C 1
ATOM 576 O O . TRP A 1 72 ? -11.408 -3.919 10.877 1.00 81.44 72 TRP A O 1
ATOM 586 N N . VAL A 1 73 ? -12.050 -2.996 8.925 1.00 83.81 73 VAL A N 1
ATOM 587 C CA . VAL A 1 73 ? -12.888 -1.938 9.519 1.00 83.81 73 VAL A CA 1
ATOM 588 C C . VAL A 1 73 ? -14.004 -2.536 10.373 1.00 83.81 73 VAL A C 1
ATOM 590 O O . VAL A 1 73 ? -14.173 -2.137 11.523 1.00 83.81 73 VAL A O 1
ATOM 593 N N . VAL A 1 74 ? -14.729 -3.529 9.850 1.00 82.31 74 VAL A N 1
ATOM 594 C CA . VAL A 1 74 ? -15.821 -4.190 10.581 1.00 82.31 74 VAL A CA 1
ATOM 595 C C . VAL A 1 74 ? -15.303 -4.866 11.845 1.00 82.31 74 VAL A C 1
ATOM 597 O O . VAL A 1 74 ? -15.914 -4.718 12.903 1.00 82.31 74 VAL A O 1
ATOM 600 N N . THR A 1 75 ? -14.172 -5.569 11.766 1.00 86.00 75 THR A N 1
ATOM 601 C CA . THR A 1 75 ? -13.584 -6.259 12.923 1.00 86.00 75 THR A CA 1
ATOM 602 C C . THR A 1 75 ? -13.166 -5.265 14.003 1.00 86.00 75 THR A C 1
ATOM 604 O O . THR A 1 75 ? -13.499 -5.454 15.172 1.00 86.00 75 THR A O 1
ATOM 607 N N . PHE A 1 76 ? -12.486 -4.180 13.620 1.00 84.94 76 PHE A N 1
ATOM 608 C CA . PHE A 1 76 ? -12.030 -3.160 14.560 1.00 84.94 76 PHE A CA 1
ATOM 609 C C . PHE A 1 76 ? -13.207 -2.433 15.222 1.00 84.94 76 PHE A C 1
ATOM 611 O O . PHE A 1 76 ? -13.285 -2.387 16.448 1.00 84.94 76 PHE A O 1
ATOM 618 N N . CYS A 1 77 ? -14.170 -1.949 14.429 1.00 84.81 77 CYS A N 1
ATOM 619 C CA . CYS A 1 77 ? -15.370 -1.286 14.943 1.00 84.81 77 CYS A CA 1
ATOM 620 C C . CYS A 1 77 ? -16.182 -2.203 15.863 1.00 84.81 77 CYS A C 1
ATOM 622 O O . CYS A 1 77 ? -16.574 -1.780 16.948 1.00 84.81 77 CYS A O 1
ATOM 624 N N . SER A 1 78 ? -16.391 -3.464 15.473 1.00 82.81 78 SER A N 1
ATOM 625 C CA . SER A 1 78 ? -17.143 -4.428 16.287 1.00 82.81 78 SER A CA 1
ATOM 626 C C . SER A 1 78 ? -16.420 -4.740 17.598 1.00 82.81 78 SER A C 1
ATOM 628 O O . SER A 1 78 ? -17.045 -4.753 18.655 1.00 82.81 78 SER A O 1
ATOM 630 N N . GLY A 1 79 ? -15.098 -4.938 17.555 1.00 87.56 79 GLY A N 1
ATOM 631 C CA . GLY A 1 79 ? -14.290 -5.190 18.748 1.00 87.56 79 GLY A CA 1
ATOM 632 C C . GLY A 1 79 ? -14.294 -4.009 19.721 1.00 87.56 79 GLY A C 1
ATOM 633 O O . GLY A 1 79 ? -14.557 -4.190 20.911 1.00 87.56 79 GLY A O 1
ATOM 634 N N . SER A 1 80 ? -14.067 -2.788 19.221 1.00 84.69 80 SER A N 1
ATOM 635 C CA . SER A 1 80 ? -14.140 -1.567 20.034 1.00 84.69 80 SER A CA 1
ATOM 636 C C . SER A 1 80 ? -15.535 -1.356 20.621 1.00 84.69 80 SER A C 1
ATOM 638 O O . SER A 1 80 ? -15.655 -0.991 21.789 1.00 84.69 80 SER A O 1
ATOM 640 N N . TRP A 1 81 ? -16.584 -1.627 19.841 1.00 86.19 81 TRP A N 1
ATOM 641 C CA . TRP A 1 81 ? -17.964 -1.523 20.301 1.00 86.19 81 TRP A CA 1
ATOM 642 C C . TRP A 1 81 ? -18.258 -2.475 21.464 1.00 86.19 81 TRP A C 1
ATOM 644 O O . TRP A 1 81 ? -18.733 -2.029 22.506 1.00 86.19 81 TRP A O 1
ATOM 654 N N . VAL A 1 82 ? -17.919 -3.762 21.331 1.00 85.94 82 VAL A N 1
ATOM 655 C CA . VAL A 1 82 ? -18.131 -4.769 22.387 1.00 85.94 82 VAL A CA 1
ATOM 656 C C . VAL A 1 82 ? -17.373 -4.406 23.665 1.00 85.94 82 VAL A C 1
ATOM 658 O O . VAL A 1 82 ? -17.929 -4.518 24.757 1.00 85.94 82 VAL A O 1
ATOM 661 N N . ALA A 1 83 ? -16.133 -3.926 23.544 1.00 86.12 83 ALA A N 1
ATOM 662 C CA . ALA A 1 83 ? -15.339 -3.500 24.692 1.00 86.12 83 ALA A CA 1
ATOM 663 C C . ALA A 1 83 ? -15.975 -2.304 25.423 1.00 86.12 83 ALA A C 1
ATOM 665 O O . ALA A 1 83 ? -16.150 -2.343 26.642 1.00 86.12 83 ALA A O 1
ATOM 666 N N . LEU A 1 84 ? -16.367 -1.261 24.684 1.00 84.31 84 LEU A N 1
ATOM 667 C CA . LEU A 1 84 ? -17.007 -0.069 25.250 1.00 84.31 84 LEU A CA 1
ATOM 668 C C . LEU A 1 84 ? -18.366 -0.390 25.872 1.00 84.31 84 LEU A C 1
ATOM 670 O O . LEU A 1 84 ? -18.682 0.109 26.951 1.00 84.31 84 LEU A O 1
ATOM 674 N N . TRP A 1 85 ? -19.145 -1.252 25.222 1.00 86.62 85 TRP A N 1
ATOM 675 C CA . TRP A 1 85 ? -20.415 -1.737 25.743 1.00 86.62 85 TRP A CA 1
ATOM 676 C C . TRP A 1 85 ? -20.229 -2.496 27.064 1.00 86.62 85 TRP A C 1
ATOM 678 O O . TRP A 1 85 ? -20.925 -2.202 28.038 1.00 86.62 85 TRP A O 1
ATOM 688 N N . ALA A 1 86 ? -19.261 -3.418 27.137 1.00 82.94 86 ALA A N 1
ATOM 689 C CA . ALA A 1 86 ? -18.997 -4.203 28.343 1.00 82.94 86 ALA A CA 1
ATOM 690 C C . ALA A 1 86 ? -18.576 -3.312 29.524 1.00 82.94 86 ALA A C 1
ATOM 692 O O . ALA A 1 86 ? -19.092 -3.467 30.630 1.00 82.94 86 ALA A O 1
ATOM 693 N N . VAL A 1 87 ? -17.697 -2.334 29.279 1.00 85.69 87 VAL A N 1
ATOM 694 C CA . VAL A 1 87 ? -17.253 -1.366 30.295 1.00 85.69 87 VAL A CA 1
ATOM 695 C C . VAL A 1 87 ? -18.399 -0.451 30.733 1.00 85.69 87 VAL A C 1
ATOM 697 O O . VAL A 1 87 ? -18.618 -0.272 31.929 1.00 85.69 87 VAL A O 1
ATOM 700 N N . GLY A 1 88 ? -19.160 0.105 29.787 1.00 83.56 88 GLY A N 1
ATOM 701 C CA . GLY A 1 88 ? -20.279 0.999 30.093 1.00 83.56 88 GLY A CA 1
ATOM 702 C C . GLY A 1 88 ? -21.388 0.307 30.885 1.00 83.56 88 GLY A C 1
ATOM 703 O O . GLY A 1 88 ? -21.920 0.883 31.834 1.00 83.56 88 GLY A O 1
ATOM 704 N N . THR A 1 89 ? -21.676 -0.956 30.559 1.00 82.69 89 THR A N 1
ATOM 705 C CA . THR A 1 89 ? -22.650 -1.772 31.297 1.00 82.69 89 THR A CA 1
ATOM 706 C C . THR A 1 89 ? -22.145 -2.114 32.699 1.00 82.69 89 THR A C 1
ATOM 708 O O . THR A 1 89 ? -22.901 -1.990 33.659 1.00 82.69 89 THR A O 1
ATOM 711 N N . ALA A 1 90 ? -20.863 -2.471 32.851 1.00 84.25 90 ALA A N 1
ATOM 712 C CA . ALA A 1 90 ? -20.267 -2.770 34.157 1.00 84.25 90 ALA A CA 1
ATOM 713 C C . ALA A 1 90 ? -20.274 -1.566 35.119 1.00 84.25 90 ALA A C 1
ATOM 715 O O . ALA A 1 90 ? -20.367 -1.746 36.330 1.00 84.25 90 ALA A O 1
ATOM 716 N N . LEU A 1 91 ? -20.203 -0.344 34.584 1.00 89.12 91 LEU A N 1
ATOM 717 C CA . LEU A 1 91 ? -20.257 0.905 35.351 1.00 89.12 91 LEU A CA 1
ATOM 718 C C . LEU A 1 91 ? -21.690 1.430 35.582 1.00 89.12 91 LEU A C 1
ATOM 720 O O . LEU A 1 91 ? -21.860 2.445 36.252 1.00 89.12 91 LEU A O 1
ATOM 724 N N . GLY A 1 92 ? -22.718 0.764 35.041 1.00 86.12 92 GLY A N 1
ATOM 725 C CA . GLY A 1 92 ? -24.124 1.160 35.198 1.00 86.12 92 GLY A CA 1
ATOM 726 C C . GLY A 1 92 ? -24.568 2.347 34.332 1.00 86.12 92 GLY A C 1
ATOM 727 O O . GLY A 1 92 ? -25.632 2.914 34.569 1.00 86.12 92 GLY A O 1
ATOM 728 N N . PHE A 1 93 ? -23.789 2.732 33.316 1.00 86.69 93 PHE A N 1
ATOM 729 C CA . PHE A 1 93 ? -24.087 3.868 32.434 1.00 86.69 93 PHE A CA 1
ATOM 730 C C . PHE A 1 93 ? -24.901 3.460 31.195 1.00 86.69 93 PHE A C 1
ATOM 732 O O . PHE A 1 93 ? -24.508 3.723 30.059 1.00 86.69 93 PHE A O 1
ATOM 739 N N . THR A 1 94 ? -26.049 2.813 31.386 1.00 77.44 94 THR A N 1
ATOM 740 C CA . THR A 1 94 ? -26.820 2.197 30.290 1.00 77.44 94 THR A CA 1
ATOM 741 C C . THR A 1 94 ? -27.282 3.204 29.226 1.00 77.44 94 THR A C 1
ATOM 743 O O . THR A 1 94 ? -27.170 2.926 28.036 1.00 77.44 94 THR A O 1
ATOM 746 N N . GLU A 1 95 ? -27.719 4.404 29.622 1.00 78.75 95 GLU A N 1
ATOM 747 C CA . GLU A 1 95 ? -28.126 5.478 28.692 1.00 78.75 95 GLU A CA 1
ATOM 748 C C . GLU A 1 95 ? -26.950 6.021 27.861 1.00 78.75 95 GLU A C 1
ATOM 750 O O . GLU A 1 95 ? -27.076 6.313 26.670 1.00 78.75 95 GLU A O 1
ATOM 755 N N . PHE A 1 96 ? -25.763 6.103 28.469 1.00 78.19 96 PHE A N 1
ATOM 756 C CA . PHE A 1 96 ? -24.542 6.518 27.779 1.00 78.19 96 PHE A CA 1
ATOM 757 C C . PHE A 1 96 ? -24.125 5.496 26.717 1.00 78.19 96 PHE A C 1
ATOM 759 O O . PHE A 1 96 ? -23.684 5.877 25.634 1.00 78.19 96 PHE A O 1
ATOM 766 N N . VAL A 1 97 ? -24.310 4.201 26.995 1.00 79.56 97 VAL A N 1
ATOM 767 C CA . VAL A 1 97 ? -24.035 3.123 26.038 1.00 79.56 97 VAL A CA 1
ATOM 768 C C . VAL A 1 97 ? -24.897 3.277 24.780 1.00 79.56 97 VAL A C 1
ATOM 770 O O . VAL A 1 97 ? -24.361 3.172 23.680 1.00 79.56 97 VAL A O 1
ATOM 773 N N . TRP A 1 98 ? -26.186 3.612 24.907 1.00 76.50 98 TRP A N 1
ATOM 774 C CA . TRP A 1 98 ? -27.069 3.849 23.754 1.00 76.50 98 TRP A CA 1
ATOM 775 C C . TRP A 1 98 ? -26.631 5.043 22.896 1.00 76.50 98 TRP A C 1
ATOM 777 O O . TRP A 1 98 ? -26.562 4.938 21.669 1.00 76.50 98 TRP A O 1
ATOM 787 N N . ALA A 1 99 ? -26.276 6.167 23.525 1.00 77.12 99 ALA A N 1
ATOM 788 C CA . ALA A 1 99 ? -25.747 7.328 22.807 1.00 77.12 99 ALA A CA 1
ATOM 789 C C . ALA A 1 99 ? -24.417 7.002 22.094 1.00 77.12 99 ALA A C 1
ATOM 791 O O . ALA A 1 99 ? -24.200 7.392 20.942 1.00 77.12 99 ALA A O 1
ATOM 792 N N . LEU A 1 100 ? -23.551 6.220 22.746 1.00 81.38 100 LEU A N 1
ATOM 793 C CA . LEU A 1 100 ? -22.277 5.768 22.193 1.00 81.38 100 LEU A CA 1
ATOM 794 C C . LEU A 1 100 ? -22.459 4.783 21.022 1.00 81.38 100 LEU A C 1
ATOM 796 O O . LEU A 1 100 ? -21.655 4.814 20.088 1.00 81.38 100 LEU A O 1
ATOM 800 N N . SER A 1 101 ? -23.528 3.971 21.004 1.00 78.19 101 SER A N 1
ATOM 801 C CA . SER A 1 101 ? -23.886 3.120 19.852 1.00 78.19 101 SER A CA 1
ATOM 802 C C . SER A 1 101 ? -24.122 3.946 18.590 1.00 78.19 101 SER A C 1
ATOM 804 O O . SER A 1 101 ? -23.616 3.613 17.514 1.00 78.19 101 SER A O 1
ATOM 806 N N . GLY A 1 102 ? -24.879 5.042 18.708 1.00 77.75 102 GLY A N 1
ATOM 807 C CA . GLY A 1 102 ? -25.169 5.935 17.583 1.00 77.75 102 GLY A CA 1
ATOM 808 C C . GLY A 1 102 ? -23.902 6.596 17.034 1.00 77.75 102 GLY A C 1
ATOM 809 O O . GLY A 1 102 ? -23.673 6.618 15.819 1.00 77.75 102 GLY A O 1
ATOM 810 N N . ALA A 1 103 ? -23.021 7.049 17.932 1.00 79.50 103 ALA A N 1
ATOM 811 C CA . ALA A 1 103 ? -21.719 7.599 17.566 1.00 79.50 103 ALA A CA 1
ATOM 812 C C . ALA A 1 103 ? -20.829 6.559 16.858 1.00 79.50 103 ALA A C 1
ATOM 814 O O . ALA A 1 103 ? -20.227 6.867 15.829 1.00 79.50 103 ALA A O 1
ATOM 815 N N . MET A 1 104 ? -20.800 5.310 17.338 1.00 81.69 104 MET A N 1
ATOM 816 C CA . MET A 1 104 ? -20.026 4.237 16.702 1.00 81.69 104 MET A CA 1
ATOM 817 C C . MET A 1 104 ? -20.568 3.821 15.339 1.00 81.69 104 MET A C 1
ATOM 819 O O . MET A 1 104 ? -19.787 3.513 14.440 1.00 81.69 104 MET A O 1
ATOM 823 N N . THR A 1 105 ? -21.884 3.872 15.140 1.00 79.94 105 THR A N 1
ATOM 824 C CA . THR A 1 105 ? -22.489 3.605 13.827 1.00 79.94 105 THR A CA 1
ATOM 825 C C . THR A 1 105 ? -22.052 4.664 12.812 1.00 79.94 105 THR A C 1
ATOM 827 O O . THR A 1 105 ? -21.640 4.338 11.698 1.00 79.94 105 THR A O 1
ATOM 830 N N . THR A 1 106 ? -22.044 5.931 13.232 1.00 81.62 106 THR A N 1
ATOM 831 C CA . THR A 1 106 ? -21.577 7.059 12.412 1.00 81.62 106 THR A CA 1
ATOM 832 C C . THR A 1 106 ? -20.082 6.946 12.104 1.00 81.62 106 THR A C 1
ATOM 834 O O . THR A 1 106 ? -19.670 7.121 10.957 1.00 81.62 106 THR A O 1
ATOM 837 N N . LEU A 1 107 ? -19.268 6.581 13.101 1.00 83.50 107 LEU A N 1
ATOM 838 C CA . LEU A 1 107 ? -17.835 6.342 12.922 1.00 83.50 107 LEU A CA 1
ATOM 839 C C . LEU A 1 107 ? -17.573 5.193 11.940 1.00 83.50 107 LEU A C 1
ATOM 841 O O . LEU A 1 107 ? -16.728 5.318 11.058 1.00 83.50 107 LEU A O 1
ATOM 845 N N . THR A 1 108 ? -18.322 4.097 12.057 1.00 82.62 108 THR A N 1
ATOM 846 C CA . THR A 1 108 ? -18.202 2.940 11.161 1.00 82.62 108 THR A CA 1
ATOM 847 C C . THR A 1 108 ? -18.531 3.335 9.724 1.00 82.62 108 THR A C 1
ATOM 849 O O . THR A 1 108 ? -17.771 3.004 8.820 1.00 82.62 108 THR A O 1
ATOM 852 N N . ALA A 1 109 ? -19.607 4.099 9.504 1.00 80.12 109 ALA A N 1
ATOM 853 C CA . ALA A 1 109 ? -19.968 4.601 8.179 1.00 80.12 109 ALA A CA 1
ATOM 854 C C . ALA A 1 109 ? -18.878 5.513 7.583 1.00 80.12 109 ALA A C 1
ATOM 856 O O . ALA A 1 109 ? -18.537 5.378 6.406 1.00 80.12 109 ALA A O 1
ATOM 857 N N . ALA A 1 110 ? -18.281 6.390 8.396 1.00 83.06 110 ALA A N 1
ATOM 858 C CA . ALA A 1 110 ? -17.177 7.250 7.971 1.00 83.06 110 ALA A CA 1
ATOM 859 C C . ALA A 1 110 ? -15.915 6.446 7.605 1.00 83.06 110 ALA A C 1
ATOM 861 O O . ALA A 1 110 ? -15.314 6.679 6.555 1.00 83.06 110 ALA A O 1
ATOM 862 N N . LEU A 1 111 ? -15.540 5.459 8.427 1.00 80.56 111 LEU A N 1
ATOM 863 C CA . LEU A 1 111 ? -14.403 4.574 8.159 1.00 80.56 111 LEU A CA 1
ATOM 864 C C . LEU A 1 111 ? -14.634 3.703 6.922 1.00 80.56 111 LEU A C 1
ATOM 866 O O . LEU A 1 111 ? -13.700 3.484 6.154 1.00 80.56 111 LEU A O 1
ATOM 870 N N . LEU A 1 112 ? -15.869 3.259 6.681 1.00 79.44 112 LEU A N 1
ATOM 871 C CA . LEU A 1 112 ? -16.233 2.542 5.461 1.00 79.44 112 LEU A CA 1
ATOM 872 C C . LEU A 1 112 ? -16.071 3.438 4.223 1.00 79.44 112 LEU A C 1
ATOM 874 O O . LEU A 1 112 ? -15.509 3.003 3.222 1.00 79.44 112 LEU A O 1
ATOM 878 N N . GLY A 1 113 ? -16.503 4.701 4.298 1.00 76.81 113 GLY A N 1
ATOM 879 C CA . GLY A 1 113 ? -16.308 5.678 3.221 1.00 76.81 113 GLY A CA 1
ATOM 880 C C . GLY A 1 113 ? -14.826 5.946 2.920 1.00 76.81 113 GLY A C 1
ATOM 881 O O . GLY A 1 113 ? -14.418 6.007 1.757 1.00 76.81 113 GLY A O 1
ATOM 882 N N . LEU A 1 114 ? -13.990 6.025 3.958 1.00 74.56 114 LEU A N 1
ATOM 883 C CA . LEU A 1 114 ? -12.534 6.135 3.810 1.00 74.56 114 LEU A CA 1
ATOM 884 C C . LEU A 1 114 ? -11.917 4.861 3.212 1.00 74.56 114 LEU A C 1
ATOM 886 O O . LEU A 1 114 ? -11.108 4.935 2.292 1.00 74.56 114 LEU A O 1
ATOM 890 N N . ALA A 1 115 ? -12.347 3.685 3.663 1.00 71.88 115 ALA A N 1
ATOM 891 C CA . ALA A 1 115 ? -11.892 2.400 3.137 1.00 71.88 115 ALA A CA 1
ATOM 892 C C . ALA A 1 115 ? -12.238 2.208 1.651 1.00 71.88 115 ALA A C 1
ATOM 894 O O . ALA A 1 115 ? -11.449 1.639 0.895 1.00 71.88 115 ALA A O 1
ATOM 895 N N . VAL A 1 116 ? -13.403 2.699 1.219 1.00 74.12 116 VAL A N 1
ATOM 896 C CA . VAL A 1 116 ? -13.821 2.652 -0.188 1.00 74.12 116 VAL A CA 1
ATOM 897 C C . VAL A 1 116 ? -13.009 3.630 -1.052 1.00 74.12 116 VAL A C 1
ATOM 899 O O . VAL A 1 116 ? -12.709 3.332 -2.209 1.00 74.12 116 VAL A O 1
ATOM 902 N N . SER A 1 117 ? -12.611 4.777 -0.497 1.00 70.19 117 SER A N 1
ATOM 903 C CA . SER A 1 117 ? -11.812 5.777 -1.220 1.00 70.19 117 SER A CA 1
ATOM 904 C C . SER A 1 117 ? -10.311 5.462 -1.259 1.00 70.19 117 SER A C 1
ATOM 906 O O . SER A 1 117 ? -9.643 5.860 -2.212 1.00 70.19 117 SER A O 1
ATOM 908 N N . GLN A 1 118 ? -9.776 4.707 -0.291 1.00 66.00 118 GLN A N 1
ATOM 909 C CA . GLN A 1 118 ? -8.371 4.279 -0.258 1.00 66.00 118 GLN A CA 1
ATOM 910 C C . GLN A 1 118 ? -8.218 2.782 0.076 1.00 66.00 118 GLN A C 1
ATOM 912 O O . GLN A 1 118 ? -7.805 2.427 1.182 1.00 66.00 118 GLN A O 1
ATOM 917 N N . PRO A 1 119 ? -8.508 1.871 -0.872 1.00 65.25 119 PRO A N 1
ATOM 918 C CA . PRO A 1 119 ? -8.348 0.440 -0.637 1.00 65.25 119 PRO A CA 1
ATOM 919 C C . PRO A 1 119 ? -6.871 0.067 -0.469 1.00 65.25 119 PRO A C 1
ATOM 921 O O . PRO A 1 119 ? -6.022 0.463 -1.279 1.00 65.25 119 PRO A O 1
ATOM 924 N N . ILE A 1 120 ? -6.570 -0.769 0.529 1.00 67.19 120 ILE A N 1
ATOM 925 C CA . ILE A 1 120 ? -5.215 -1.272 0.801 1.00 67.19 120 ILE A CA 1
ATOM 926 C C . ILE A 1 120 ? -4.625 -1.875 -0.483 1.00 67.19 120 ILE A C 1
ATOM 928 O O . ILE A 1 120 ? -5.242 -2.719 -1.136 1.00 67.19 120 ILE A O 1
ATOM 932 N N . VAL A 1 121 ? -3.448 -1.398 -0.895 1.00 65.00 121 VAL A N 1
ATOM 933 C CA . VAL A 1 121 ? -2.757 -1.869 -2.105 1.00 65.00 121 VAL A CA 1
ATOM 934 C C . VAL A 1 121 ? -2.007 -3.157 -1.771 1.00 65.00 121 VAL A C 1
ATOM 936 O O . VAL A 1 121 ? -0.935 -3.112 -1.172 1.00 65.00 121 VAL A O 1
ATOM 939 N N . PHE A 1 122 ? -2.551 -4.300 -2.186 1.00 65.69 122 PHE A N 1
ATOM 940 C CA . PHE A 1 122 ? -1.794 -5.550 -2.231 1.00 65.69 122 PHE A CA 1
ATOM 941 C C . PHE A 1 122 ? -1.034 -5.613 -3.555 1.00 65.69 122 PHE A C 1
ATOM 943 O O . PHE A 1 122 ? -1.640 -5.512 -4.624 1.00 65.69 122 PHE A O 1
ATOM 950 N N . VAL A 1 123 ? 0.289 -5.732 -3.473 1.00 70.56 123 VAL A N 1
ATOM 951 C CA . VAL A 1 123 ? 1.159 -5.917 -4.638 1.00 70.56 123 VAL A CA 1
ATOM 952 C C . VAL A 1 123 ? 1.333 -7.412 -4.857 1.00 70.56 123 VAL A C 1
ATOM 954 O O . VAL A 1 123 ? 1.701 -8.125 -3.926 1.00 70.56 123 VAL A O 1
ATOM 957 N N . ASP A 1 124 ? 1.069 -7.883 -6.072 1.00 76.25 124 ASP A N 1
ATOM 958 C CA . ASP A 1 124 ? 1.431 -9.237 -6.478 1.00 76.25 124 ASP A CA 1
ATOM 959 C C . ASP A 1 124 ? 2.944 -9.306 -6.723 1.00 76.25 124 ASP A C 1
ATOM 961 O O . ASP A 1 124 ? 3.442 -9.074 -7.825 1.00 76.25 124 ASP A O 1
ATOM 965 N N . GLU A 1 125 ? 3.681 -9.582 -5.650 1.00 76.75 125 GLU A N 1
ATOM 966 C CA . GLU A 1 125 ? 5.142 -9.656 -5.649 1.00 76.75 125 GLU A CA 1
ATOM 967 C C . GLU A 1 125 ? 5.665 -10.756 -6.589 1.00 76.75 125 GLU A C 1
ATOM 969 O O . GLU A 1 125 ? 6.667 -10.546 -7.269 1.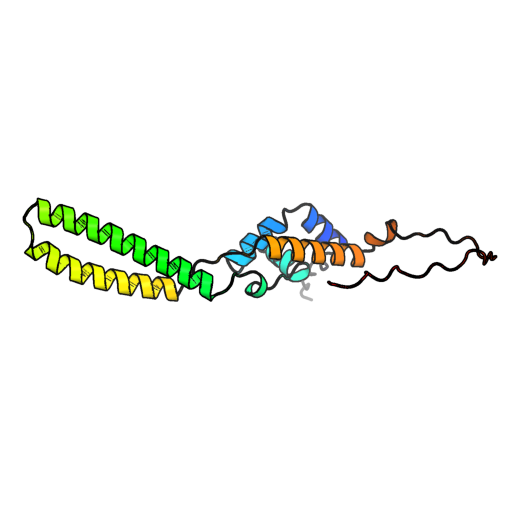00 76.75 125 GLU A O 1
ATOM 974 N N . LYS A 1 126 ? 4.952 -11.884 -6.716 1.00 76.56 126 LYS A N 1
ATOM 975 C CA . LYS A 1 126 ? 5.352 -12.997 -7.596 1.00 76.56 126 LYS A CA 1
ATOM 976 C C . LYS A 1 126 ? 5.136 -12.663 -9.070 1.00 76.56 126 LYS A C 1
ATOM 978 O O . LYS A 1 126 ? 5.997 -12.937 -9.911 1.00 76.56 126 LYS A O 1
ATOM 983 N N . GLY A 1 127 ? 3.997 -12.052 -9.395 1.00 74.31 127 GLY A N 1
ATOM 984 C CA . GLY A 1 127 ? 3.735 -11.539 -10.739 1.00 74.31 127 GLY A CA 1
ATOM 985 C C . GLY A 1 127 ? 4.749 -10.466 -11.142 1.00 74.31 127 GLY A C 1
ATOM 986 O O . GLY A 1 127 ? 5.238 -10.461 -12.271 1.00 74.31 127 GLY A O 1
ATOM 987 N N . LEU A 1 128 ? 5.119 -9.594 -10.201 1.00 80.19 128 LEU A N 1
ATOM 988 C CA . LEU A 1 128 ? 6.094 -8.534 -10.432 1.00 80.19 128 LEU A CA 1
ATOM 989 C C . LEU A 1 128 ? 7.507 -9.071 -10.673 1.00 80.19 128 LEU A C 1
ATOM 991 O O . LEU A 1 128 ? 8.180 -8.625 -11.600 1.00 80.19 128 LEU A O 1
ATOM 995 N N . GLU A 1 129 ? 7.952 -10.027 -9.859 1.00 82.94 129 GLU A N 1
ATOM 996 C CA . GLU A 1 129 ? 9.276 -10.637 -9.985 1.00 82.94 129 GLU A CA 1
ATOM 997 C C . GLU A 1 129 ? 9.429 -11.338 -11.338 1.00 82.94 129 GLU A C 1
ATOM 999 O O . GLU A 1 129 ? 10.392 -11.100 -12.065 1.00 82.94 129 GLU A O 1
ATOM 1004 N N . THR A 1 130 ? 8.437 -12.143 -11.723 1.00 83.75 130 THR A N 1
ATOM 1005 C CA . THR A 1 130 ? 8.452 -12.874 -12.998 1.00 83.75 130 THR A CA 1
ATOM 1006 C C . THR A 1 130 ? 8.432 -11.940 -14.208 1.00 83.75 130 THR A C 1
ATOM 1008 O O . THR A 1 130 ? 9.199 -12.142 -15.151 1.00 83.75 130 THR A O 1
ATOM 1011 N N . ALA A 1 131 ? 7.610 -10.888 -14.180 1.00 82.31 131 ALA A N 1
ATOM 1012 C CA . ALA A 1 131 ? 7.559 -9.900 -15.254 1.00 82.31 131 ALA A CA 1
ATOM 1013 C C . ALA A 1 131 ? 8.837 -9.050 -15.333 1.00 82.31 131 ALA A C 1
ATOM 1015 O O . ALA A 1 131 ? 9.329 -8.788 -16.429 1.00 82.31 131 ALA A O 1
ATOM 1016 N N . GLY A 1 132 ? 9.398 -8.651 -14.190 1.00 80.88 132 GLY A N 1
ATOM 1017 C CA . GLY A 1 132 ? 10.635 -7.876 -14.139 1.00 80.88 132 GLY A CA 1
ATOM 1018 C C . GLY A 1 132 ? 11.857 -8.674 -14.595 1.00 80.88 132 GLY A C 1
ATOM 1019 O O . GLY A 1 132 ? 12.666 -8.157 -15.359 1.00 80.88 132 GLY A O 1
ATOM 1020 N N . LEU A 1 133 ? 11.954 -9.956 -14.228 1.00 84.56 133 LEU A N 1
ATOM 1021 C CA . LEU A 1 133 ? 13.001 -10.850 -14.733 1.00 84.56 133 LEU A CA 1
ATOM 1022 C C . LEU A 1 133 ? 12.877 -11.092 -16.241 1.00 84.56 133 LEU A C 1
ATOM 1024 O O . LEU A 1 133 ? 13.891 -11.110 -16.938 1.00 84.56 133 LEU A O 1
ATOM 1028 N N . ALA A 1 134 ? 11.654 -11.245 -16.759 1.00 85.06 134 ALA A N 1
ATOM 1029 C CA . ALA A 1 134 ? 11.420 -11.387 -18.194 1.00 85.06 134 ALA A CA 1
ATOM 1030 C C . ALA A 1 134 ? 11.844 -10.129 -18.970 1.00 85.06 134 ALA A C 1
ATOM 1032 O O . ALA A 1 134 ? 12.487 -10.238 -20.015 1.00 85.06 134 ALA A O 1
ATOM 1033 N N . GLU A 1 135 ? 11.546 -8.940 -18.442 1.00 82.75 135 GLU A N 1
ATOM 1034 C CA . GLU A 1 135 ? 11.938 -7.678 -19.070 1.00 82.75 135 GLU A CA 1
ATOM 1035 C C . GLU A 1 135 ? 13.449 -7.435 -18.964 1.00 82.75 135 GLU A C 1
ATOM 1037 O O . GLU A 1 135 ? 14.074 -7.052 -19.947 1.00 82.75 135 GLU A O 1
ATOM 1042 N N . LEU A 1 136 ? 14.086 -7.767 -17.836 1.00 83.25 136 LEU A N 1
ATOM 1043 C CA . LEU A 1 136 ? 15.548 -7.732 -17.717 1.00 83.25 136 LEU A CA 1
ATOM 1044 C C . LEU A 1 136 ? 16.228 -8.698 -18.689 1.00 83.25 136 LEU A C 1
ATOM 1046 O O . LEU A 1 136 ? 17.212 -8.329 -19.326 1.00 83.25 136 LEU A O 1
ATOM 1050 N N . ALA A 1 137 ? 15.701 -9.912 -18.855 1.00 83.81 137 ALA A N 1
ATOM 1051 C CA . ALA A 1 137 ? 16.199 -10.852 -19.855 1.00 83.81 137 ALA A CA 1
ATOM 1052 C C . ALA A 1 137 ? 16.042 -10.295 -21.281 1.00 83.81 137 ALA A C 1
ATOM 1054 O O . ALA A 1 137 ? 16.949 -10.439 -22.103 1.00 83.81 137 ALA A O 1
ATOM 1055 N N . ARG A 1 138 ? 14.934 -9.594 -21.563 1.00 82.12 138 ARG A N 1
ATOM 1056 C CA . ARG A 1 138 ? 14.703 -8.898 -22.836 1.00 82.12 138 ARG A CA 1
ATOM 1057 C C . ARG A 1 138 ? 15.720 -7.777 -23.062 1.00 82.12 138 ARG A C 1
ATOM 1059 O O . ARG A 1 138 ? 16.299 -7.700 -24.143 1.00 82.12 138 ARG A O 1
ATOM 1066 N N . LEU A 1 139 ? 15.978 -6.949 -22.050 1.00 82.88 139 LEU A N 1
ATOM 1067 C CA . LEU A 1 139 ? 16.962 -5.866 -22.111 1.00 82.88 139 LEU A CA 1
ATOM 1068 C C . LEU A 1 139 ? 18.384 -6.404 -22.318 1.00 82.88 139 LEU A C 1
ATOM 1070 O O . LEU A 1 139 ? 19.106 -5.886 -23.164 1.00 82.88 139 LEU A O 1
ATOM 1074 N N . LYS A 1 140 ? 18.759 -7.492 -21.631 1.00 81.31 140 LYS A N 1
ATOM 1075 C CA . LYS A 1 140 ? 20.043 -8.187 -21.838 1.00 81.31 140 LYS A CA 1
ATOM 1076 C C . LYS A 1 140 ? 20.179 -8.740 -23.253 1.00 81.31 140 LYS A C 1
ATOM 1078 O O . LYS A 1 140 ? 21.252 -8.664 -23.844 1.00 81.31 140 LYS A O 1
ATOM 1083 N N . ALA A 1 141 ? 19.094 -9.269 -23.815 1.00 81.88 141 ALA A N 1
ATOM 1084 C CA . ALA A 1 141 ? 19.086 -9.746 -25.192 1.00 81.88 141 ALA A CA 1
ATOM 1085 C C . ALA A 1 141 ? 19.254 -8.610 -26.212 1.00 81.88 141 ALA A C 1
ATOM 1087 O O . ALA A 1 141 ? 19.985 -8.778 -27.185 1.00 81.88 141 ALA A O 1
ATOM 1088 N N . MET A 1 142 ? 18.636 -7.448 -25.976 1.00 77.88 142 MET A N 1
ATOM 1089 C CA . MET A 1 142 ? 18.809 -6.262 -26.827 1.00 77.88 142 MET A CA 1
ATOM 1090 C C . MET A 1 142 ? 20.191 -5.623 -26.701 1.00 77.88 142 MET A C 1
ATOM 1092 O O . MET A 1 142 ? 20.704 -5.103 -27.685 1.00 77.88 142 MET A O 1
ATOM 1096 N N . ALA A 1 143 ? 20.802 -5.693 -25.519 1.00 74.06 143 ALA A N 1
ATOM 1097 C CA . ALA A 1 143 ? 22.167 -5.237 -25.274 1.00 74.06 143 ALA A CA 1
ATOM 1098 C C . ALA A 1 143 ? 23.234 -6.108 -25.967 1.00 74.06 143 ALA A C 1
ATOM 1100 O O . ALA A 1 143 ? 24.420 -5.884 -25.774 1.00 74.06 143 ALA A O 1
ATOM 1101 N N . GLY A 1 144 ? 22.847 -7.170 -26.688 1.00 64.50 144 GLY A N 1
ATOM 1102 C CA . GLY A 1 144 ? 23.792 -8.142 -27.247 1.00 64.50 144 GLY A CA 1
ATOM 1103 C C . GLY A 1 144 ? 24.454 -9.048 -26.197 1.00 64.50 144 GLY A C 1
ATOM 1104 O O . GLY A 1 144 ? 25.073 -10.042 -26.561 1.00 64.50 144 GLY A O 1
ATOM 1105 N N . LEU A 1 145 ? 24.233 -8.796 -24.902 1.00 58.72 145 LEU A N 1
ATOM 1106 C CA . LEU A 1 145 ? 24.763 -9.570 -23.771 1.00 58.72 145 LEU A CA 1
ATOM 1107 C C . LEU A 1 145 ? 24.178 -10.994 -23.669 1.00 58.72 145 LEU A C 1
ATOM 1109 O O . LEU A 1 145 ? 24.639 -11.792 -22.859 1.00 58.72 145 LEU A O 1
ATOM 1113 N N . ALA A 1 146 ? 23.173 -11.339 -24.485 1.00 49.62 146 ALA A N 1
ATOM 1114 C CA . ALA A 1 146 ? 22.643 -12.703 -24.596 1.00 49.62 146 ALA A CA 1
ATOM 1115 C C . ALA A 1 146 ? 23.234 -13.524 -25.762 1.00 49.62 146 ALA A C 1
ATOM 1117 O O . ALA A 1 146 ? 22.907 -14.707 -25.882 1.00 49.62 146 ALA A O 1
ATOM 1118 N N . GLN A 1 147 ? 24.077 -12.944 -26.631 1.00 46.91 147 GLN A N 1
ATOM 1119 C CA . GLN A 1 147 ? 24.666 -13.690 -27.754 1.00 46.91 147 GLN A CA 1
ATOM 1120 C C . GLN A 1 147 ? 25.901 -14.529 -27.397 1.00 46.91 147 GLN A C 1
ATOM 1122 O O . GLN A 1 147 ? 26.273 -15.383 -28.198 1.00 46.91 147 GLN A O 1
ATOM 1127 N N . ASP A 1 148 ? 26.451 -14.432 -26.184 1.00 44.16 148 ASP A N 1
ATOM 1128 C CA . ASP A 1 148 ? 27.563 -15.304 -25.762 1.00 44.16 148 ASP A CA 1
ATOM 1129 C C . ASP A 1 148 ? 27.145 -16.727 -25.333 1.00 44.16 148 ASP A C 1
ATOM 1131 O O . ASP A 1 148 ? 27.993 -17.568 -25.049 1.00 44.16 148 ASP A O 1
ATOM 1135 N N . VAL A 1 149 ? 25.847 -17.065 -25.351 1.00 52.91 149 VAL A N 1
ATOM 1136 C CA . VAL A 1 149 ? 25.369 -18.450 -25.113 1.00 52.91 149 VAL A CA 1
ATOM 1137 C C . VAL A 1 149 ? 24.970 -19.162 -26.416 1.00 52.91 149 VAL A C 1
ATOM 1139 O O . VAL A 1 149 ? 24.660 -20.352 -26.414 1.00 52.91 149 VAL A O 1
ATOM 1142 N N . LYS A 1 150 ? 25.006 -18.481 -27.570 1.00 39.84 150 LYS A N 1
ATOM 1143 C CA . LYS A 1 150 ? 24.587 -19.065 -28.855 1.00 39.84 150 LYS A CA 1
ATOM 1144 C C . LYS A 1 150 ? 25.606 -18.828 -29.967 1.00 39.84 150 LYS A C 1
ATOM 1146 O O . LYS A 1 150 ? 25.245 -18.389 -31.051 1.00 39.84 150 LYS A O 1
ATOM 1151 N N . ASN A 1 151 ? 26.852 -19.222 -29.724 1.00 33.78 151 ASN A N 1
ATOM 1152 C CA . ASN A 1 151 ? 27.759 -19.626 -30.796 1.00 33.78 151 ASN A CA 1
ATOM 1153 C C . ASN A 1 151 ? 27.736 -21.159 -30.927 1.00 33.78 151 ASN A C 1
ATOM 1155 O O . ASN A 1 151 ? 28.564 -21.842 -30.322 1.00 33.78 151 ASN A O 1
ATOM 1159 N N . PRO A 1 152 ? 26.811 -21.750 -31.707 1.00 41.16 152 PRO A N 1
ATOM 1160 C CA . PRO A 1 152 ? 27.098 -23.038 -32.307 1.00 41.16 152 PRO A CA 1
ATOM 1161 C C . PRO A 1 152 ? 28.227 -22.805 -33.319 1.00 41.16 152 PRO A C 1
ATOM 1163 O O . PRO A 1 152 ? 28.057 -22.095 -34.308 1.00 41.16 152 PRO A O 1
ATOM 1166 N N . SER A 1 153 ? 29.399 -23.365 -33.023 1.00 34.06 153 SER A N 1
ATOM 1167 C CA . SER A 1 153 ? 30.538 -23.425 -33.940 1.00 34.06 153 SER A CA 1
ATOM 1168 C C . SER A 1 153 ? 30.087 -23.841 -35.354 1.00 34.06 153 SER A C 1
ATOM 1170 O O . SER A 1 153 ? 29.392 -24.855 -35.483 1.00 34.06 153 SER A O 1
ATOM 1172 N N . PRO A 1 154 ? 30.458 -23.107 -36.422 1.00 45.66 154 PRO A N 1
ATOM 1173 C CA . PRO A 1 154 ? 30.147 -23.501 -37.784 1.00 45.66 154 PRO A CA 1
ATOM 1174 C C . PRO A 1 154 ? 31.272 -24.382 -38.346 1.00 45.66 154 PRO A C 1
ATOM 1176 O O . PRO A 1 154 ? 32.236 -23.886 -38.919 1.00 45.66 154 PRO A O 1
ATOM 1179 N N . ALA A 1 155 ? 31.134 -25.699 -38.201 1.00 38.03 155 ALA A N 1
ATOM 1180 C CA . ALA A 1 155 ? 31.785 -26.721 -39.033 1.00 38.03 155 ALA A CA 1
ATOM 1181 C C . ALA A 1 155 ? 31.124 -28.074 -38.721 1.00 38.03 155 ALA A C 1
ATOM 1183 O O . ALA A 1 155 ? 31.049 -28.450 -37.561 1.00 38.03 155 ALA A O 1
ATOM 1184 N N . ALA A 1 156 ? 30.627 -28.904 -39.628 1.00 37.88 156 ALA A N 1
ATOM 1185 C CA . ALA A 1 156 ? 30.381 -28.891 -41.062 1.00 37.88 156 ALA A CA 1
ATOM 1186 C C . ALA A 1 156 ? 29.338 -30.022 -41.302 1.00 37.88 156 ALA A C 1
ATOM 1188 O O . ALA A 1 156 ? 29.150 -30.871 -40.425 1.00 37.88 156 ALA A O 1
ATOM 1189 N N . PRO A 1 157 ? 28.627 -30.051 -42.441 1.00 54.56 157 PRO A N 1
ATOM 1190 C CA . PRO A 1 157 ? 27.534 -30.988 -42.684 1.00 54.56 157 PRO A CA 1
ATOM 1191 C C . PRO A 1 157 ? 28.029 -32.343 -43.220 1.00 54.56 157 PRO A C 1
ATOM 1193 O O . PRO A 1 157 ? 29.038 -32.389 -43.917 1.00 54.56 157 PRO A O 1
ATOM 1196 N N . ALA A 1 158 ? 27.246 -33.402 -42.965 1.00 38.38 158 ALA A N 1
ATOM 1197 C CA . ALA A 1 158 ? 26.830 -34.455 -43.913 1.00 38.38 158 ALA A CA 1
ATOM 1198 C C . ALA A 1 158 ? 26.817 -35.888 -43.341 1.00 38.38 158 ALA A C 1
ATOM 1200 O O . ALA A 1 158 ? 27.697 -36.302 -42.597 1.00 38.38 158 ALA A O 1
ATOM 1201 N N . ALA A 1 159 ? 25.833 -36.636 -43.857 1.00 36.72 159 ALA A N 1
ATOM 1202 C CA . ALA A 1 159 ? 25.659 -38.091 -43.878 1.00 36.72 159 ALA A CA 1
ATOM 1203 C C . ALA A 1 159 ? 25.143 -38.739 -42.576 1.00 36.72 159 ALA A C 1
ATOM 1205 O O . ALA A 1 159 ? 25.870 -38.968 -41.622 1.00 36.72 159 ALA A O 1
ATOM 1206 N N . SER A 1 160 ? 23.830 -38.954 -42.461 1.00 39.41 160 SER A N 1
ATOM 1207 C CA . SER A 1 160 ? 23.102 -40.098 -43.045 1.00 39.41 160 SER A CA 1
ATOM 1208 C C . SER A 1 160 ? 23.402 -41.418 -42.337 1.00 39.41 160 SER A C 1
ATOM 1210 O O . SER A 1 160 ? 24.352 -42.110 -42.682 1.00 39.41 160 SER A O 1
ATOM 1212 N N . ALA A 1 161 ? 22.487 -41.821 -41.458 1.00 38.00 161 ALA A N 1
ATOM 1213 C CA . ALA A 1 161 ? 22.122 -43.223 -41.304 1.00 38.00 161 ALA A CA 1
ATOM 1214 C C . ALA A 1 161 ? 20.687 -43.310 -40.771 1.00 38.00 161 ALA A C 1
ATOM 1216 O O . ALA A 1 161 ? 20.424 -43.262 -39.572 1.00 38.00 161 ALA A O 1
ATOM 1217 N N . ALA A 1 162 ? 19.745 -43.423 -41.704 1.00 46.97 162 ALA A N 1
ATOM 1218 C CA . ALA A 1 162 ? 18.486 -44.095 -41.453 1.00 46.97 162 ALA A CA 1
ATOM 1219 C C . ALA A 1 162 ? 18.780 -45.544 -41.032 1.00 46.97 162 ALA A C 1
ATOM 1221 O O . ALA A 1 162 ? 19.348 -46.279 -41.833 1.00 46.97 162 ALA A O 1
ATOM 1222 N N . ALA A 1 163 ? 18.410 -45.942 -39.812 1.00 38.25 163 ALA A N 1
ATOM 1223 C CA . ALA A 1 163 ? 18.116 -47.332 -39.433 1.00 38.25 163 ALA A CA 1
ATOM 1224 C C . ALA A 1 163 ? 17.739 -47.423 -37.943 1.00 38.25 163 ALA A C 1
ATOM 1226 O O . ALA A 1 163 ? 18.623 -47.461 -37.096 1.00 38.25 163 ALA A O 1
ATOM 1227 N N . ALA A 1 164 ? 16.433 -47.460 -37.653 1.00 40.03 164 ALA A N 1
ATOM 1228 C CA . ALA A 1 164 ? 15.771 -48.182 -36.547 1.00 40.03 164 ALA A CA 1
ATOM 1229 C C . ALA A 1 164 ? 14.409 -47.506 -36.286 1.00 40.03 164 ALA A C 1
ATOM 1231 O O . ALA A 1 164 ? 14.309 -46.526 -35.558 1.00 40.03 164 ALA A O 1
ATOM 1232 N N . ALA A 1 165 ? 13.383 -47.825 -37.078 1.00 39.38 165 ALA A N 1
ATOM 1233 C CA . ALA A 1 165 ? 12.411 -48.874 -36.741 1.00 39.38 165 ALA A CA 1
ATOM 1234 C C . ALA A 1 165 ? 11.625 -48.517 -35.458 1.00 39.38 165 ALA A C 1
ATOM 1236 O O . ALA A 1 165 ? 12.132 -48.612 -34.352 1.00 39.38 165 ALA A O 1
ATOM 1237 N N . SER A 1 166 ? 10.432 -47.936 -35.599 1.00 45.91 166 SER A N 1
ATOM 1238 C CA . SER A 1 166 ? 9.166 -48.687 -35.671 1.00 45.91 166 SER A CA 1
ATOM 1239 C C . SER A 1 166 ? 8.811 -49.360 -34.337 1.00 45.91 166 SER A C 1
ATOM 1241 O O . SER A 1 166 ? 9.331 -50.422 -34.017 1.00 45.91 166 SER A O 1
ATOM 1243 N N . GLY A 1 167 ? 7.890 -48.754 -33.577 1.00 37.94 167 GLY A N 1
ATOM 1244 C CA . GLY A 1 167 ? 7.389 -49.295 -32.310 1.00 37.94 167 GLY A CA 1
ATOM 1245 C C . GLY A 1 167 ? 6.164 -48.536 -31.790 1.00 37.94 167 GLY A C 1
ATOM 1246 O O . GLY A 1 167 ? 6.288 -47.532 -31.105 1.00 37.94 167 GLY A O 1
ATOM 1247 N N . ARG A 1 168 ? 4.987 -49.024 -32.184 1.00 45.28 168 ARG A N 1
ATOM 1248 C CA . ARG A 1 168 ? 3.602 -48.623 -31.860 1.00 45.28 168 ARG A CA 1
ATOM 1249 C C . ARG A 1 168 ? 3.340 -48.362 -30.352 1.00 45.28 168 ARG A C 1
ATOM 1251 O O . ARG A 1 168 ? 3.920 -49.069 -29.532 1.00 45.28 168 ARG A O 1
ATOM 1258 N N . PRO A 1 169 ? 2.430 -47.439 -29.965 1.00 57.97 169 PRO A N 1
ATOM 1259 C CA . PRO A 1 169 ? 2.032 -47.255 -28.563 1.00 57.97 169 PRO A CA 1
ATOM 1260 C C . PRO A 1 169 ? 1.083 -48.379 -28.085 1.00 57.97 169 PRO A C 1
ATOM 1262 O O . PRO A 1 169 ? 0.253 -48.827 -28.882 1.00 57.97 169 PRO A O 1
ATOM 1265 N N . PRO A 1 170 ? 1.171 -48.847 -26.821 1.00 56.78 170 PRO A N 1
ATOM 1266 C CA . PRO A 1 170 ? 0.266 -49.865 -26.292 1.00 56.78 170 PRO A CA 1
ATOM 1267 C C . PRO A 1 170 ? -1.102 -49.283 -25.897 1.00 56.78 170 PRO A C 1
ATOM 1269 O O . PRO A 1 170 ? -1.204 -48.277 -25.196 1.00 56.78 170 PRO A O 1
ATOM 1272 N N . GLU A 1 171 ? -2.144 -49.959 -26.371 1.00 63.72 171 GLU A N 1
ATOM 1273 C CA . GLU A 1 171 ? -3.570 -49.769 -26.091 1.00 63.72 171 GLU A CA 1
ATOM 1274 C C . GLU A 1 171 ? -3.944 -50.397 -24.724 1.00 63.72 171 GLU A C 1
ATOM 1276 O O . GLU A 1 171 ? -3.397 -51.451 -24.385 1.00 63.72 171 GLU A O 1
ATOM 1281 N N . PRO A 1 172 ? -4.838 -49.797 -23.911 1.00 69.38 172 PRO A N 1
ATOM 1282 C CA . PRO A 1 172 ? -5.277 -50.390 -22.643 1.00 69.38 172 PRO A CA 1
ATOM 1283 C C . PRO A 1 172 ? -6.396 -51.442 -22.841 1.00 69.38 172 PRO A C 1
ATOM 1285 O O . PRO A 1 172 ? -7.293 -51.218 -23.654 1.00 69.38 172 PRO A O 1
ATOM 1288 N N . PRO A 1 173 ? -6.396 -52.573 -22.100 1.00 69.75 173 PRO A N 1
ATOM 1289 C CA . PRO A 1 173 ? -7.426 -53.609 -22.220 1.00 69.75 173 PRO A CA 1
ATOM 1290 C C . PRO A 1 173 ? -8.741 -53.270 -21.476 1.00 69.75 173 PRO A C 1
ATOM 1292 O O . PRO A 1 173 ? -8.745 -52.417 -20.585 1.00 69.75 173 PRO A O 1
ATOM 1295 N N . PRO A 1 174 ? -9.859 -53.936 -21.842 1.00 54.72 174 PRO A N 1
ATOM 1296 C CA . PRO A 1 174 ? -11.220 -53.511 -21.518 1.00 54.72 174 PRO A CA 1
ATOM 1297 C C . PRO A 1 174 ? -11.716 -53.923 -20.126 1.00 54.72 174 PRO A C 1
ATOM 1299 O O . PRO A 1 174 ? -11.301 -54.923 -19.546 1.00 54.72 174 PRO A O 1
ATOM 1302 N N . THR A 1 175 ? -12.679 -53.135 -19.655 1.00 52.28 175 THR A N 1
ATOM 1303 C CA . THR A 1 175 ? -13.558 -53.333 -18.499 1.00 52.28 175 THR A CA 1
ATOM 1304 C C . THR A 1 175 ? -14.398 -54.607 -18.611 1.00 52.28 175 THR A C 1
ATOM 1306 O O . THR A 1 175 ? -15.135 -54.765 -19.587 1.00 52.28 175 THR A O 1
ATOM 1309 N N . VAL A 1 176 ? -14.366 -55.437 -17.563 1.00 56.50 176 VAL A N 1
ATOM 1310 C CA . VAL A 1 176 ? -15.479 -56.289 -17.104 1.00 56.50 176 VAL A CA 1
ATOM 1311 C C . VAL A 1 176 ? -15.496 -56.258 -15.583 1.00 56.50 176 VAL A C 1
ATOM 1313 O O . VAL A 1 176 ? -14.411 -56.460 -14.994 1.00 56.50 176 VAL A O 1
#

Sequence (176 aa):
MPEVPSLPPPPTLEEDLARLEAMNWFQASVIRIRRGVHPDPEIEALLARRLDLPRDRFQGPIAIRYLSTLAWVVTFCSGSWVALWAVGTALGFTEFVWALSGAMTTLTAALLGLAVSQPIVFVDEKGLETAGLAELARLKAMAGLAQDVKNPSPAAPAASAAAAASGRPPEPPPTV

Foldseek 3Di:
DPDDPPDPPDDDLVRLLVVCVVDPVLVQVVCCLQVVARPDVVNRVSCVVQPVDPSVVFFPDPVVLLVVQLVVLCVVLVVVLVVVLVVCVVVVVNVVNVVVVVVSVVVSVVSNVVCVVDGRGDTNSVVSVVSRVVSSVVSCVVVVVPCVVDDPDDDDDDDDDDDDDDDDDDDDDDDD

Secondary structure (DSSP, 8-state):
------PPPPPPHHHHHHHHHHTTHHHHHHHHHHHSS-SSHHHHHHHHHH----HHHHBPPHHHHHHHHHHHHHHHHHHHHHHHHHHHHHTT-HHHHHHHHHHHHHHHHHHHHHHHHS----B-HHHHHHHHHHHHHHHHHHTTTTGGG-------------------PPPPPPP-

pLDDT: mean 71.84, std 14.59, range [33.78, 89.12]

Radius of gyration: 31.0 Å; chains: 1; bounding box: 60×90×79 Å